Protein AF-A0A962IPC5-F1 (afdb_monomer)

Radius of gyration: 24.15 Å; Cα contacts (8 Å, |Δi|>4): 119; chains: 1; bounding box: 45×43×71 Å

pLDDT: mean 91.29, std 8.31, range [46.16, 98.38]

Solvent-accessible surface area (backbone atoms only — not comparable to full-atom values): 6605 Å² total; per-residue (Å²): 142,90,88,60,65,66,62,51,53,51,50,50,50,53,50,51,54,50,50,50,53,50,52,51,50,54,51,51,52,51,52,53,53,50,50,54,50,52,52,37,53,59,35,46,70,44,79,63,40,56,45,80,79,45,63,94,57,89,74,66,84,45,53,40,64,44,83,73,66,50,78,41,82,71,71,46,75,43,69,87,36,68,55,99,90,39,64,24,33,36,37,31,31,37,31,42,31,88,96,48,96,63,66,43,82,41,81,78,49,75,44,114

Structure (mmCIF, N/CA/C/O backbone):
data_AF-A0A962IPC5-F1
#
_entry.id   AF-A0A962IPC5-F1
#
loop_
_atom_site.group_PDB
_atom_site.id
_atom_site.type_symbol
_atom_site.label_atom_id
_atom_site.label_alt_id
_atom_site.label_comp_id
_atom_site.label_asym_id
_atom_site.label_entity_id
_atom_site.label_seq_id
_atom_site.pdbx_PDB_ins_code
_atom_site.Cartn_x
_atom_site.Cartn_y
_atom_site.Cartn_z
_atom_site.occupancy
_atom_site.B_iso_or_equiv
_atom_site.auth_seq_id
_atom_site.auth_comp_id
_atom_site.auth_asym_id
_atom_site.auth_atom_id
_atom_site.pdbx_PDB_model_num
ATOM 1 N N . MET A 1 1 ? 30.033 25.406 -47.276 1.00 46.16 1 MET A N 1
ATOM 2 C CA . MET A 1 1 ? 29.483 25.346 -45.901 1.00 46.16 1 MET A CA 1
ATOM 3 C C . MET A 1 1 ? 29.295 23.882 -45.485 1.00 46.16 1 MET A C 1
ATOM 5 O O . MET A 1 1 ? 28.222 23.329 -45.662 1.00 46.16 1 MET A O 1
ATOM 9 N N . LYS A 1 2 ? 30.353 23.215 -45.002 1.00 57.94 2 LYS A N 1
ATOM 10 C CA . LYS A 1 2 ? 30.316 21.839 -44.465 1.00 57.94 2 LYS A CA 1
ATOM 11 C C . LYS A 1 2 ? 30.899 21.896 -43.055 1.00 57.94 2 LYS A C 1
ATOM 13 O O . LYS A 1 2 ? 32.105 21.800 -42.890 1.00 57.94 2 LYS A O 1
ATOM 18 N N . GLY A 1 3 ? 30.072 22.184 -42.055 1.00 64.00 3 GLY A N 1
ATOM 19 C CA . GLY A 1 3 ? 30.584 22.463 -40.709 1.00 64.00 3 GLY A CA 1
ATOM 20 C C . GLY A 1 3 ? 29.517 22.479 -39.625 1.00 64.00 3 GLY A C 1
ATOM 21 O O . GLY A 1 3 ? 29.549 23.350 -38.767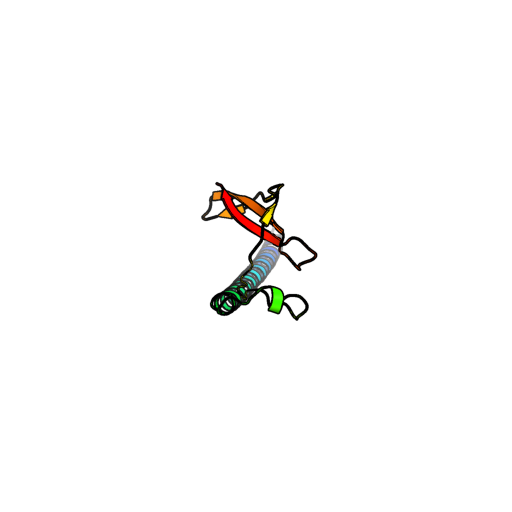 1.00 64.00 3 GLY A O 1
ATOM 22 N N . SER A 1 4 ? 28.541 21.566 -39.681 1.00 69.62 4 SER A N 1
ATOM 23 C CA . SER A 1 4 ? 27.531 21.460 -38.612 1.00 69.62 4 SER A CA 1
ATOM 24 C C . SER A 1 4 ? 26.896 20.069 -38.455 1.00 69.62 4 SER A C 1
ATOM 26 O O . SER A 1 4 ? 26.377 19.767 -37.391 1.00 69.62 4 SER A O 1
ATOM 28 N N . SER A 1 5 ? 26.984 19.161 -39.438 1.00 81.31 5 SER A N 1
ATOM 29 C CA . SER A 1 5 ? 26.334 17.835 -39.352 1.00 81.31 5 SER A CA 1
ATOM 30 C C . SER A 1 5 ? 26.908 16.924 -38.261 1.00 81.31 5 SER A C 1
ATOM 32 O O . SER A 1 5 ? 26.158 16.214 -37.602 1.00 81.31 5 SER A O 1
ATOM 34 N N . TRP A 1 6 ? 28.221 16.964 -38.022 1.00 91.12 6 TRP A N 1
ATOM 35 C CA . TRP A 1 6 ? 28.866 16.078 -37.046 1.00 91.12 6 TRP A CA 1
ATOM 36 C C . TRP A 1 6 ? 28.436 16.369 -35.597 1.00 91.12 6 TRP A C 1
ATOM 38 O O . TRP A 1 6 ? 28.301 15.447 -34.799 1.00 91.12 6 TRP A O 1
ATOM 48 N N . ARG A 1 7 ? 28.164 17.644 -35.272 1.00 93.00 7 ARG A N 1
ATOM 49 C CA . ARG A 1 7 ? 27.679 18.056 -33.945 1.00 93.00 7 ARG A CA 1
ATOM 50 C C . ARG A 1 7 ? 26.283 17.500 -33.681 1.00 93.00 7 ARG A C 1
ATOM 52 O O . ARG A 1 7 ? 26.025 17.009 -32.589 1.00 93.00 7 ARG A O 1
ATOM 59 N N . TRP A 1 8 ? 25.417 17.531 -34.694 1.00 94.44 8 TRP A N 1
ATOM 60 C CA . TRP A 1 8 ? 24.089 16.925 -34.618 1.00 94.44 8 TRP A CA 1
ATOM 61 C C . TRP A 1 8 ? 24.164 15.405 -34.494 1.00 94.44 8 TRP A C 1
ATOM 63 O O . TRP A 1 8 ? 23.474 14.850 -33.651 1.00 94.44 8 TRP A O 1
ATOM 73 N N . LEU A 1 9 ? 25.051 14.741 -35.244 1.00 95.12 9 LEU A N 1
ATOM 74 C CA . LEU A 1 9 ? 25.275 13.296 -35.106 1.00 95.12 9 LEU A CA 1
ATOM 75 C C . LEU A 1 9 ? 25.736 12.917 -33.694 1.00 95.12 9 LEU A C 1
ATOM 77 O O . LEU A 1 9 ? 25.182 11.993 -33.102 1.00 95.12 9 LEU A O 1
ATOM 81 N N . LEU A 1 10 ? 26.705 13.646 -33.132 1.00 96.06 10 LEU A N 1
ATOM 82 C CA . LEU A 1 10 ? 27.130 13.431 -31.749 1.00 96.06 10 LEU A CA 1
ATOM 83 C C . LEU A 1 10 ? 25.988 13.639 -30.758 1.00 96.06 10 LEU A C 1
ATOM 85 O O . LEU A 1 10 ? 25.797 12.812 -29.870 1.00 96.06 10 LEU A O 1
ATOM 89 N N . LEU A 1 11 ? 25.228 14.726 -30.903 1.00 96.69 11 LEU A N 1
ATOM 90 C CA . LEU A 1 11 ? 24.099 15.009 -30.024 1.00 96.69 11 LEU A CA 1
ATOM 91 C C . LEU A 1 11 ? 23.052 13.890 -30.095 1.00 96.69 11 LEU A C 1
ATOM 93 O O . LEU A 1 11 ? 22.590 13.422 -29.058 1.00 96.69 11 LEU A O 1
ATOM 97 N N . SER A 1 12 ? 22.720 13.417 -31.298 1.00 96.75 12 SER A N 1
ATOM 98 C CA . SER A 1 12 ? 21.800 12.296 -31.497 1.00 96.75 12 SER A CA 1
ATOM 99 C C . SER A 1 12 ? 22.306 11.010 -30.845 1.00 96.75 12 SER A C 1
ATOM 101 O O . SER A 1 12 ? 21.522 10.322 -30.198 1.00 96.75 12 SER A O 1
ATOM 103 N N . LEU A 1 13 ? 23.601 10.699 -30.953 1.00 97.69 13 LEU A N 1
ATOM 104 C CA . LEU A 1 13 ? 24.195 9.530 -30.295 1.00 97.69 13 LEU A CA 1
ATOM 105 C C . LEU A 1 13 ? 24.154 9.646 -28.768 1.00 97.69 13 LEU A C 1
ATOM 107 O O . LEU A 1 13 ? 23.816 8.676 -28.092 1.00 97.69 13 LEU A O 1
ATOM 111 N N . LEU A 1 14 ? 24.443 10.829 -28.221 1.00 98.12 14 LEU A N 1
ATOM 112 C CA . LEU A 1 14 ? 24.359 11.083 -26.781 1.00 98.12 14 LEU A CA 1
ATOM 113 C C . LEU A 1 14 ? 22.925 10.936 -26.264 1.00 98.12 14 LEU A C 1
ATOM 115 O O . LEU A 1 14 ? 22.706 10.288 -25.241 1.00 98.12 14 LEU A O 1
ATOM 119 N N . LEU A 1 15 ? 21.943 11.484 -26.985 1.00 98.38 15 LEU A N 1
ATOM 120 C CA . LEU A 1 15 ? 20.528 11.333 -26.643 1.00 98.38 15 LEU A CA 1
ATOM 121 C C . LEU A 1 15 ? 20.080 9.873 -26.734 1.00 98.38 15 LEU A C 1
ATOM 123 O O . LEU A 1 15 ? 19.432 9.382 -25.814 1.00 98.38 15 LEU A O 1
ATOM 127 N N . ALA A 1 16 ? 20.465 9.158 -27.794 1.00 98.12 16 ALA A N 1
ATOM 128 C CA . ALA A 1 16 ? 20.146 7.743 -27.958 1.00 98.12 16 ALA A CA 1
ATOM 129 C C . ALA A 1 16 ? 20.727 6.894 -26.816 1.00 98.12 16 ALA A C 1
ATOM 131 O O . ALA A 1 16 ? 20.011 6.083 -26.230 1.00 98.12 16 ALA A O 1
ATOM 132 N N . ALA A 1 17 ? 21.989 7.124 -26.439 1.00 98.00 17 ALA A N 1
ATOM 133 C CA . ALA A 1 17 ? 22.612 6.460 -25.295 1.00 98.00 17 ALA A CA 1
ATOM 134 C C . ALA A 1 17 ? 21.902 6.808 -23.973 1.00 98.00 17 ALA A C 1
ATOM 136 O O . ALA A 1 17 ? 21.669 5.929 -23.140 1.00 98.00 17 ALA A O 1
ATOM 137 N N . GLY A 1 18 ? 21.502 8.072 -23.800 1.00 98.25 18 GLY A N 1
ATOM 138 C CA . GLY A 1 18 ? 20.716 8.530 -22.655 1.00 98.25 18 GLY A CA 1
ATOM 139 C C . GLY A 1 18 ? 19.366 7.818 -22.547 1.00 98.25 18 GLY A C 1
ATOM 140 O O . GLY A 1 18 ? 19.041 7.272 -21.492 1.00 98.25 18 GLY A O 1
ATOM 141 N N . PHE A 1 19 ? 18.603 7.753 -23.639 1.00 98.19 19 PHE A N 1
ATOM 142 C CA . PHE A 1 19 ? 17.317 7.057 -23.673 1.00 98.19 19 PHE A CA 1
ATOM 143 C C . PHE A 1 19 ? 17.458 5.548 -23.490 1.00 98.19 19 PHE A C 1
ATOM 145 O O . PHE A 1 19 ? 16.664 4.964 -22.757 1.00 98.19 19 PHE A O 1
ATOM 152 N N . ALA A 1 20 ? 18.484 4.916 -24.066 1.00 97.62 20 ALA A N 1
ATOM 153 C CA . ALA A 1 20 ? 18.758 3.497 -23.847 1.00 97.62 20 ALA A CA 1
ATOM 154 C C . ALA A 1 20 ? 19.051 3.202 -22.367 1.00 97.62 20 ALA A C 1
ATOM 156 O O . ALA A 1 20 ? 18.493 2.265 -21.795 1.00 97.62 20 ALA A O 1
ATOM 157 N N . ARG A 1 21 ? 19.858 4.047 -21.710 1.00 97.62 21 ARG A N 1
ATOM 158 C CA . ARG A 1 21 ? 20.139 3.934 -20.272 1.00 97.62 21 ARG A CA 1
ATOM 159 C C . ARG A 1 21 ? 18.881 4.136 -19.421 1.00 97.62 21 ARG A C 1
ATOM 161 O O . ARG A 1 21 ? 18.691 3.413 -18.446 1.00 97.62 21 ARG A O 1
ATOM 168 N N . LEU A 1 22 ? 18.026 5.096 -19.774 1.00 97.50 22 LEU A N 1
ATOM 169 C CA . LEU A 1 22 ? 16.753 5.315 -19.080 1.00 97.50 22 LEU A CA 1
ATOM 170 C C . LEU A 1 22 ? 15.781 4.149 -19.287 1.00 97.50 22 LEU A C 1
ATOM 172 O O . LEU A 1 22 ? 15.156 3.717 -18.326 1.00 97.50 22 LEU A O 1
ATOM 176 N N . GLY A 1 23 ? 15.689 3.602 -20.500 1.00 97.00 23 GLY A N 1
ATOM 177 C CA . GLY A 1 23 ? 14.887 2.413 -20.792 1.00 97.00 23 GLY A CA 1
ATOM 178 C C . GLY A 1 23 ? 15.361 1.194 -20.001 1.00 97.00 23 GLY A C 1
ATOM 179 O O . GLY A 1 23 ? 14.549 0.485 -19.410 1.00 97.00 23 GLY A O 1
ATOM 180 N N . TRP A 1 24 ? 16.677 1.003 -19.896 1.00 96.50 24 TRP A N 1
ATOM 181 C CA . TRP A 1 24 ? 17.261 -0.031 -19.045 1.00 96.50 24 TRP A CA 1
ATOM 182 C C . TRP A 1 24 ? 16.887 0.155 -17.570 1.00 96.50 24 TRP A C 1
ATOM 184 O O . TRP A 1 24 ? 16.462 -0.792 -16.910 1.00 96.50 24 TRP A O 1
ATOM 194 N N . TRP A 1 25 ? 16.977 1.385 -17.058 1.00 96.00 25 TRP A N 1
ATOM 195 C CA . T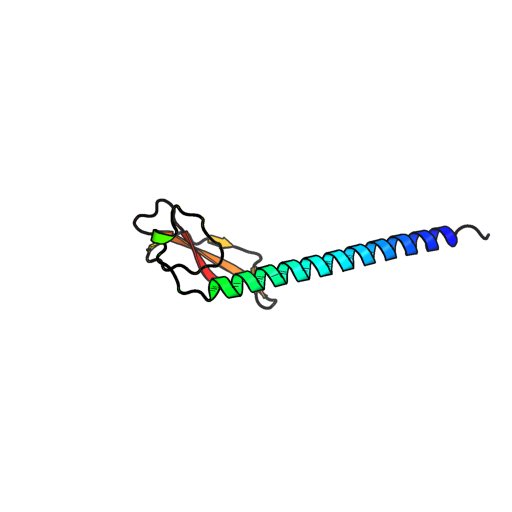RP A 1 25 ? 16.567 1.700 -15.689 1.00 96.00 25 TRP A CA 1
ATOM 196 C C . TRP A 1 25 ? 15.070 1.446 -15.451 1.00 96.00 25 TRP A C 1
ATOM 198 O O . TRP A 1 25 ? 14.707 0.855 -14.435 1.00 96.00 25 TRP A O 1
ATOM 208 N N . GLN A 1 26 ? 14.205 1.825 -16.399 1.00 96.25 26 GLN A N 1
ATOM 209 C CA . GLN A 1 26 ? 12.766 1.540 -16.345 1.00 96.25 26 GLN A CA 1
ATOM 210 C C . GLN A 1 26 ? 12.500 0.030 -16.267 1.00 96.25 26 GLN A C 1
ATOM 212 O O . GLN A 1 26 ? 11.688 -0.413 -15.456 1.00 96.25 26 GLN A O 1
ATOM 217 N N . TRP A 1 27 ? 13.217 -0.772 -17.059 1.00 94.56 27 TRP A N 1
ATOM 218 C CA . TRP A 1 27 ? 13.076 -2.229 -17.044 1.00 94.56 27 TRP A CA 1
ATOM 219 C C . TRP A 1 27 ? 13.526 -2.848 -15.715 1.00 94.56 27 TRP A C 1
ATOM 221 O O . TRP A 1 27 ? 12.813 -3.672 -15.144 1.00 94.56 27 TRP A O 1
ATOM 231 N N . GLN A 1 28 ? 14.654 -2.392 -15.164 1.00 94.62 28 GLN A N 1
ATOM 232 C CA . GLN A 1 28 ? 15.117 -2.823 -13.841 1.00 94.62 28 GLN A CA 1
ATOM 233 C C . GLN A 1 28 ? 14.111 -2.475 -12.737 1.00 94.62 28 GLN A C 1
ATOM 235 O O . GLN A 1 28 ? 13.780 -3.326 -11.915 1.00 94.62 28 GLN A O 1
ATOM 240 N N . ARG A 1 29 ? 13.573 -1.249 -12.739 1.00 93.19 29 ARG A N 1
ATOM 241 C CA . ARG A 1 29 ? 12.539 -0.818 -11.783 1.00 93.19 29 ARG A CA 1
ATOM 242 C C . ARG A 1 29 ? 11.259 -1.643 -11.904 1.00 93.19 29 ARG A C 1
ATOM 244 O O . ARG A 1 29 ? 10.642 -1.955 -10.887 1.00 93.19 29 ARG A O 1
ATOM 251 N N . ALA A 1 30 ? 10.864 -2.016 -13.120 1.00 93.25 30 ALA A N 1
ATOM 252 C CA . ALA A 1 30 ? 9.724 -2.902 -13.338 1.00 93.25 30 ALA A CA 1
ATOM 253 C C . ALA A 1 30 ? 9.971 -4.303 -12.751 1.00 93.25 30 ALA A C 1
ATOM 255 O O . ALA A 1 30 ? 9.087 -4.851 -12.087 1.00 93.25 30 ALA A O 1
ATOM 256 N N . ALA A 1 31 ? 11.172 -4.859 -12.940 1.00 93.44 31 ALA A N 1
ATOM 257 C CA . ALA A 1 31 ? 11.555 -6.149 -12.368 1.00 93.44 31 ALA A CA 1
ATOM 258 C C . ALA A 1 31 ? 11.573 -6.114 -10.829 1.00 93.44 31 ALA A C 1
ATOM 260 O O . ALA A 1 31 ? 11.003 -6.994 -10.189 1.00 93.44 31 ALA A O 1
ATOM 261 N N . GLU A 1 32 ? 12.143 -5.066 -10.234 1.00 92.69 32 GLU A N 1
ATOM 262 C CA . GLU A 1 32 ? 12.168 -4.855 -8.780 1.00 92.69 32 GLU A CA 1
ATOM 263 C C . GLU A 1 32 ? 10.757 -4.753 -8.192 1.00 92.69 32 GLU A C 1
ATOM 265 O O . GLU A 1 32 ? 10.428 -5.445 -7.229 1.00 92.69 32 GLU A O 1
ATOM 270 N N . LYS A 1 33 ? 9.875 -3.973 -8.830 1.00 91.81 33 LYS A N 1
ATOM 271 C CA . LYS A 1 33 ? 8.468 -3.879 -8.423 1.00 91.81 33 LYS A CA 1
ATOM 272 C C . LYS A 1 33 ? 7.757 -5.231 -8.507 1.00 91.81 33 LYS A C 1
ATOM 274 O O . LYS A 1 33 ? 6.988 -5.565 -7.609 1.00 91.81 33 LYS A O 1
ATOM 279 N N . SER A 1 34 ? 8.021 -6.002 -9.561 1.00 93.12 34 SER A N 1
ATOM 280 C CA . SER A 1 34 ? 7.434 -7.335 -9.746 1.00 93.12 34 SER A CA 1
ATOM 281 C C . SER A 1 34 ? 7.903 -8.311 -8.662 1.00 93.12 34 SER A C 1
ATOM 283 O O . SER A 1 34 ? 7.095 -9.073 -8.137 1.00 93.12 34 SER A O 1
ATOM 285 N N . ALA A 1 35 ? 9.181 -8.249 -8.275 1.00 93.44 35 ALA A N 1
ATOM 286 C CA . ALA A 1 35 ? 9.730 -9.065 -7.194 1.00 93.44 35 ALA A CA 1
ATOM 287 C C . ALA A 1 35 ? 9.073 -8.739 -5.842 1.00 93.44 35 ALA A C 1
ATOM 289 O O . ALA A 1 35 ? 8.615 -9.651 -5.156 1.00 93.44 35 ALA A O 1
ATOM 290 N N . TRP A 1 36 ? 8.927 -7.453 -5.498 1.00 91.44 36 TRP A N 1
ATOM 291 C CA . TRP A 1 36 ? 8.218 -7.044 -4.277 1.00 91.44 36 TRP A CA 1
ATOM 292 C C . TRP A 1 36 ? 6.752 -7.478 -4.267 1.00 91.44 36 TRP A C 1
ATOM 294 O O . TRP A 1 36 ? 6.232 -7.894 -3.234 1.00 91.44 36 TRP A O 1
ATOM 304 N N . GLN A 1 37 ? 6.066 -7.396 -5.408 1.00 92.50 37 GLN A N 1
ATOM 305 C CA . GLN A 1 37 ? 4.682 -7.862 -5.523 1.00 92.50 37 GLN A CA 1
ATOM 306 C C . GLN A 1 37 ? 4.571 -9.376 -5.326 1.00 92.50 37 GLN A C 1
ATOM 308 O O . GLN A 1 37 ? 3.648 -9.827 -4.652 1.00 92.50 37 GLN A O 1
ATOM 313 N N . ALA A 1 38 ? 5.511 -10.152 -5.872 1.00 93.62 38 ALA A N 1
ATOM 314 C CA . ALA A 1 38 ? 5.556 -11.597 -5.678 1.00 93.62 38 ALA A CA 1
ATOM 315 C C . ALA A 1 38 ? 5.808 -11.966 -4.206 1.00 93.62 38 ALA A C 1
ATOM 317 O O . ALA A 1 38 ? 5.118 -12.827 -3.666 1.00 93.62 38 ALA A O 1
ATOM 318 N N . GLU A 1 39 ? 6.733 -11.277 -3.535 1.00 93.56 39 GLU A N 1
ATOM 319 C CA . GLU A 1 39 ? 6.993 -11.465 -2.103 1.00 93.56 39 GLU A CA 1
ATOM 320 C C . GLU A 1 39 ? 5.749 -11.155 -1.257 1.00 93.56 39 GLU A C 1
ATOM 322 O O . GLU A 1 39 ? 5.314 -11.983 -0.456 1.00 93.56 39 GLU A O 1
ATOM 327 N N . LEU A 1 40 ? 5.108 -10.006 -1.491 1.00 93.25 40 LEU A N 1
ATOM 328 C CA . LEU A 1 40 ? 3.866 -9.637 -0.808 1.00 93.25 40 LEU A CA 1
ATOM 329 C C . LEU A 1 40 ? 2.729 -10.631 -1.080 1.00 93.25 40 LEU A C 1
ATOM 331 O O . LEU A 1 40 ? 1.933 -10.897 -0.182 1.00 93.25 40 LEU A O 1
ATOM 335 N N . ALA A 1 41 ? 2.643 -11.206 -2.281 1.00 93.56 41 ALA A N 1
ATOM 336 C CA . ALA A 1 41 ? 1.639 -12.219 -2.600 1.00 93.56 41 ALA A CA 1
ATOM 337 C C . ALA A 1 41 ? 1.854 -13.508 -1.788 1.00 93.56 41 ALA A C 1
ATOM 339 O O . ALA A 1 41 ? 0.892 -14.084 -1.285 1.00 93.56 41 ALA A O 1
ATOM 340 N N . VAL A 1 42 ? 3.108 -13.926 -1.593 1.00 93.94 42 VAL A N 1
ATOM 341 C CA . VAL A 1 42 ? 3.447 -15.089 -0.756 1.00 93.94 42 VAL A CA 1
ATOM 342 C C . VAL A 1 42 ? 3.142 -14.813 0.717 1.00 93.94 42 VAL A C 1
ATOM 344 O O . VAL A 1 42 ? 2.536 -15.646 1.388 1.00 93.94 42 VAL A O 1
ATOM 347 N N . LEU A 1 43 ? 3.530 -13.642 1.228 1.00 92.69 43 LEU A N 1
ATOM 348 C CA . LEU A 1 43 ? 3.291 -13.276 2.626 1.00 92.69 43 LEU A CA 1
ATOM 349 C C . LEU A 1 43 ? 1.797 -13.103 2.931 1.00 92.69 43 LEU A C 1
ATOM 351 O O . LEU A 1 43 ? 1.330 -13.583 3.963 1.00 92.69 43 LEU A O 1
ATOM 355 N N . SER A 1 44 ? 1.040 -12.488 2.021 1.00 92.94 44 SER A N 1
ATOM 356 C CA . SER A 1 44 ? -0.395 -12.232 2.214 1.00 92.94 44 SER A CA 1
ATOM 357 C C . SER A 1 44 ? -1.261 -13.491 2.138 1.00 92.94 44 SER A C 1
ATOM 359 O O . SER A 1 44 ? -2.374 -13.487 2.656 1.00 92.94 44 SER A O 1
ATOM 361 N N . ALA A 1 45 ? -0.744 -14.578 1.555 1.00 93.75 45 ALA A N 1
ATOM 362 C CA . ALA A 1 45 ? -1.397 -15.886 1.530 1.00 93.75 45 ALA A CA 1
ATOM 363 C C . ALA A 1 45 ? -1.240 -16.691 2.837 1.00 93.75 45 ALA A C 1
ATOM 365 O O . ALA A 1 45 ? -1.850 -17.752 2.979 1.00 93.75 45 ALA A O 1
ATOM 366 N N . GLN A 1 46 ? -0.420 -16.232 3.790 1.00 92.44 46 GLN A N 1
ATOM 367 C CA . GLN A 1 46 ? -0.283 -16.890 5.093 1.00 92.44 46 GLN A CA 1
ATOM 368 C C . GLN A 1 46 ? -1.570 -16.763 5.929 1.00 92.44 46 GLN A C 1
ATOM 370 O O . GLN A 1 46 ? -2.343 -15.827 5.732 1.00 92.44 46 GLN A O 1
ATOM 375 N N . PRO A 1 47 ? -1.819 -17.669 6.893 1.00 91.94 47 PRO A N 1
ATOM 376 C CA . PRO A 1 47 ? -2.947 -17.515 7.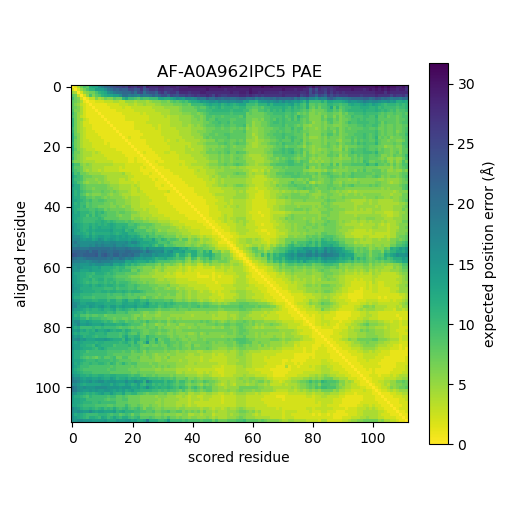803 1.00 91.94 47 PRO A CA 1
ATOM 377 C C . PRO A 1 47 ? -2.795 -16.242 8.655 1.00 91.94 47 PRO A C 1
ATOM 379 O O . PRO A 1 47 ? -1.683 -15.948 9.114 1.00 91.94 47 PRO A O 1
ATOM 382 N N . PRO A 1 48 ? -3.891 -15.498 8.895 1.00 92.31 48 PRO A N 1
ATOM 383 C CA . PRO A 1 48 ? -3.845 -14.297 9.711 1.00 92.31 48 PRO A CA 1
ATOM 384 C C . PRO A 1 48 ? -3.447 -14.629 11.146 1.00 92.31 48 PRO A C 1
ATOM 386 O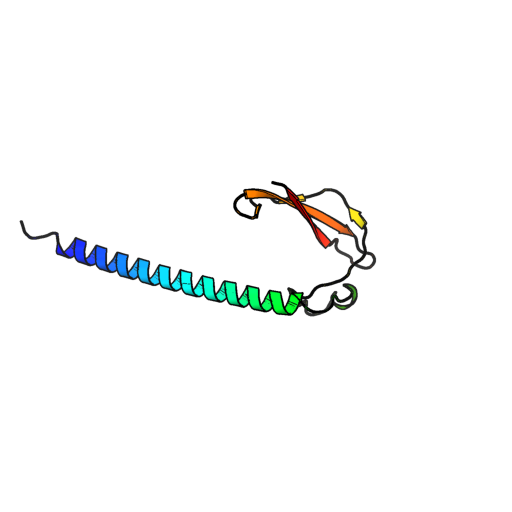 O . PRO A 1 48 ? -3.909 -15.614 11.725 1.00 92.31 48 PRO A O 1
ATOM 389 N N . ARG A 1 49 ? -2.591 -13.788 11.729 1.00 90.88 49 ARG A N 1
ATOM 390 C CA . ARG A 1 49 ? -2.155 -13.916 13.127 1.00 90.88 49 ARG A CA 1
ATOM 391 C C . ARG A 1 49 ? -2.821 -12.851 14.000 1.00 90.88 49 ARG A C 1
ATOM 393 O O . ARG A 1 49 ? -3.035 -11.741 13.514 1.00 90.88 49 ARG A O 1
ATOM 400 N N . PRO A 1 50 ? -3.131 -13.128 15.276 1.00 89.69 50 PRO A N 1
ATOM 401 C CA . PRO A 1 50 ? -3.620 -12.100 16.188 1.00 89.69 50 PRO A CA 1
ATOM 402 C C . PRO A 1 50 ? -2.629 -10.938 16.274 1.00 89.69 50 PRO A C 1
ATOM 404 O O . PRO A 1 50 ? -1.432 -11.164 16.461 1.00 89.69 50 PRO A O 1
ATOM 407 N N . LEU A 1 51 ? -3.115 -9.700 16.173 1.00 86.75 51 LEU A N 1
ATOM 408 C CA . LEU A 1 51 ? -2.261 -8.510 16.211 1.00 86.75 51 LEU A CA 1
ATOM 409 C C . LEU A 1 51 ? -1.363 -8.467 17.460 1.00 86.75 51 LEU A C 1
ATOM 411 O O . LEU A 1 51 ? -0.194 -8.101 17.369 1.00 86.75 51 LEU A O 1
ATOM 415 N N . THR A 1 52 ? -1.873 -8.912 18.608 1.00 82.19 52 THR A N 1
ATOM 416 C CA . THR A 1 52 ? -1.133 -8.98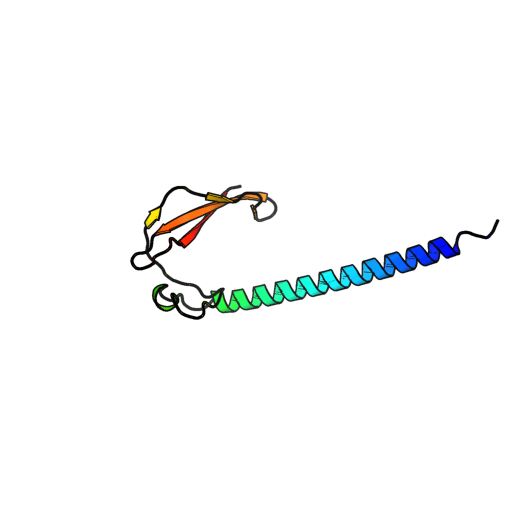4 19.879 1.00 82.19 52 THR A CA 1
ATOM 417 C C . THR A 1 52 ? 0.130 -9.844 19.818 1.00 82.19 52 THR A C 1
ATOM 419 O O . THR A 1 52 ? 1.047 -9.610 20.594 1.00 82.19 52 THR A O 1
ATOM 422 N N . GLN A 1 53 ? 0.216 -10.806 18.892 1.00 82.06 53 GLN A N 1
ATOM 423 C CA . GLN A 1 53 ? 1.415 -11.631 18.686 1.00 82.06 53 GLN A CA 1
ATOM 424 C C . GLN A 1 53 ? 2.479 -10.945 17.820 1.00 82.06 53 GLN A C 1
ATOM 426 O O . GLN A 1 53 ? 3.614 -11.411 17.761 1.00 82.06 53 GLN A O 1
ATOM 431 N N . VAL A 1 54 ? 2.109 -9.876 17.113 1.00 81.31 54 VAL A N 1
ATOM 432 C CA . VAL A 1 54 ? 2.985 -9.137 16.193 1.00 81.31 54 VAL A CA 1
ATOM 433 C C . VAL A 1 54 ? 3.460 -7.824 16.824 1.00 81.31 54 VAL A C 1
ATOM 435 O O . VAL A 1 54 ? 4.553 -7.346 16.522 1.00 81.31 54 VAL A O 1
ATOM 438 N N . LEU A 1 55 ? 2.667 -7.250 17.732 1.00 77.44 55 LEU A N 1
ATOM 439 C CA . LEU A 1 55 ? 3.015 -6.031 18.459 1.00 77.44 55 LEU A CA 1
ATOM 440 C C . LEU A 1 55 ? 4.246 -6.252 19.355 1.00 77.44 55 LEU A C 1
ATOM 442 O O . LEU A 1 55 ? 4.241 -7.103 20.239 1.00 77.44 55 LEU A O 1
ATOM 446 N N . GLY A 1 56 ? 5.300 -5.460 19.12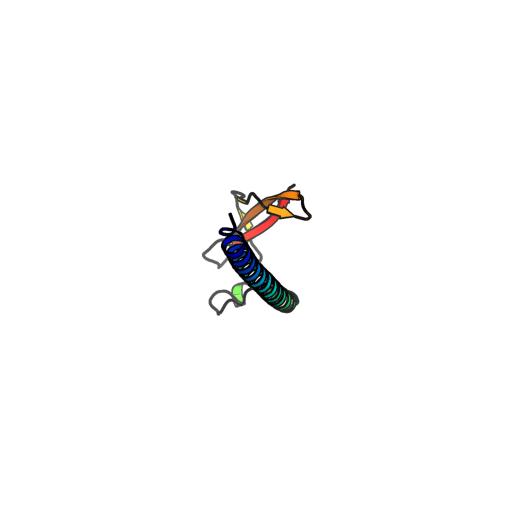9 1.00 70.56 56 GLY A N 1
ATOM 447 C CA . GLY A 1 56 ? 6.543 -5.487 19.913 1.00 70.56 56 GLY A CA 1
ATOM 448 C C . GLY A 1 56 ? 7.652 -6.400 19.371 1.00 70.56 56 GLY A C 1
ATOM 449 O O . GLY A 1 56 ? 8.736 -6.426 19.950 1.00 70.56 56 GLY A O 1
ATOM 450 N N . GLY A 1 57 ? 7.406 -7.122 18.271 1.00 73.00 57 GLY A N 1
ATOM 451 C CA . GLY A 1 57 ? 8.408 -7.918 17.554 1.00 73.00 57 GLY A CA 1
ATOM 452 C C . GLY A 1 57 ? 8.877 -7.270 16.247 1.00 73.00 57 GLY A C 1
ATOM 453 O O . GLY A 1 57 ? 8.486 -6.152 15.913 1.00 73.00 57 GLY A O 1
ATOM 454 N N . ASP A 1 58 ? 9.703 -7.991 15.482 1.00 74.44 58 ASP A N 1
ATOM 455 C CA . ASP A 1 58 ? 10.051 -7.595 14.113 1.00 74.44 58 ASP A CA 1
ATOM 456 C C . ASP A 1 58 ? 8.827 -7.779 13.200 1.00 74.44 58 ASP A C 1
ATOM 458 O O . ASP A 1 58 ? 8.372 -8.899 12.942 1.00 74.44 58 ASP A O 1
ATOM 462 N N . VAL A 1 59 ? 8.231 -6.664 12.775 1.00 77.50 59 VAL A N 1
ATOM 463 C CA . VAL A 1 59 ? 6.985 -6.662 12.0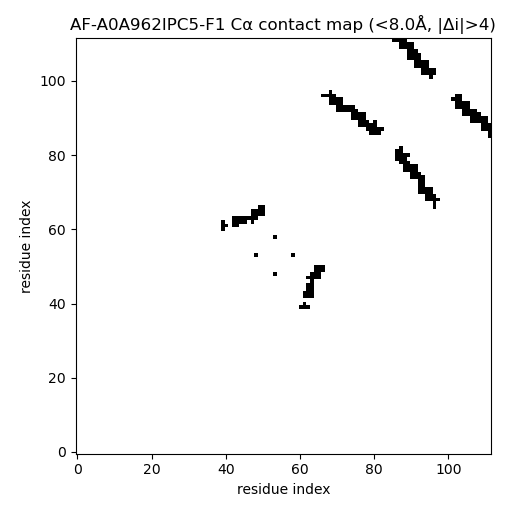04 1.00 77.50 59 VAL A CA 1
ATOM 464 C C . VAL A 1 59 ? 7.297 -6.911 10.534 1.00 77.50 59 VAL A C 1
ATOM 466 O O . VAL A 1 59 ? 7.670 -6.002 9.787 1.00 77.50 59 VAL A O 1
ATOM 469 N N . GLN A 1 60 ? 7.067 -8.143 10.084 1.00 82.44 60 GLN A N 1
ATOM 470 C CA . GLN A 1 60 ? 7.177 -8.475 8.670 1.00 82.44 60 GLN A CA 1
ATOM 471 C C . GLN A 1 60 ? 5.975 -7.925 7.887 1.00 82.44 60 GLN A C 1
ATOM 473 O O . GLN A 1 60 ? 4.840 -8.392 8.014 1.00 82.44 60 GLN A O 1
ATOM 478 N N . ARG A 1 61 ? 6.226 -6.916 7.046 1.00 86.44 61 ARG A N 1
ATOM 479 C CA . ARG A 1 61 ? 5.206 -6.309 6.180 1.00 86.44 61 ARG A CA 1
ATOM 480 C C . ARG A 1 61 ? 4.656 -7.338 5.189 1.00 86.44 61 ARG A C 1
ATOM 482 O O . ARG A 1 61 ? 5.421 -7.997 4.502 1.00 86.44 61 ARG A O 1
ATOM 489 N N . GLY A 1 62 ? 3.332 -7.397 5.055 1.00 88.94 62 GLY A N 1
ATOM 490 C CA . GLY A 1 62 ? 2.646 -8.249 4.077 1.00 88.94 62 GLY A CA 1
ATOM 491 C C . GLY A 1 62 ? 2.008 -9.501 4.671 1.00 88.94 62 GLY A C 1
ATOM 492 O O . GLY A 1 62 ? 1.170 -10.101 4.009 1.00 88.94 62 GLY A O 1
ATOM 493 N N . VAL A 1 63 ? 2.341 -9.865 5.913 1.00 91.06 63 VAL A N 1
ATOM 494 C CA . VAL A 1 63 ? 1.660 -10.948 6.6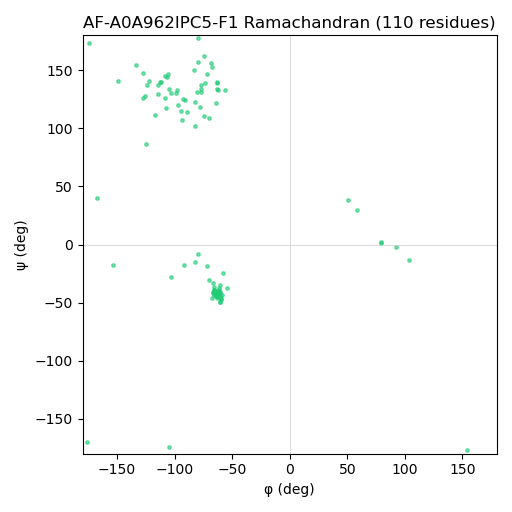36 1.00 91.06 63 VAL A CA 1
ATOM 495 C C . VAL A 1 63 ? 0.304 -10.441 7.144 1.00 91.06 63 VAL A C 1
ATOM 497 O O . VAL A 1 63 ? 0.250 -9.361 7.741 1.00 91.06 63 VAL A O 1
ATOM 500 N N . PRO A 1 64 ? -0.797 -11.177 6.924 1.00 92.62 64 PRO A N 1
ATOM 501 C CA . PRO A 1 64 ? -2.104 -10.747 7.383 1.00 92.62 64 PRO A CA 1
ATOM 502 C C . PRO A 1 64 ? -2.218 -10.869 8.904 1.00 92.62 64 PRO A C 1
ATOM 504 O O . PRO A 1 64 ? -1.670 -11.780 9.533 1.00 92.62 64 PRO A O 1
ATOM 507 N N . VAL A 1 65 ? -2.977 -9.951 9.496 1.00 91.81 65 VAL A N 1
ATOM 508 C CA . VAL A 1 65 ? -3.273 -9.938 10.929 1.00 91.81 65 VAL A CA 1
ATOM 509 C C . VAL A 1 65 ? -4.772 -9.855 11.166 1.00 91.81 65 VAL A C 1
ATOM 511 O O . VAL A 1 65 ? -5.498 -9.243 10.383 1.00 91.81 65 VAL A O 1
ATOM 514 N N . GLN A 1 66 ? -5.225 -10.472 12.252 1.00 92.44 66 GLN A N 1
ATOM 515 C CA . GLN A 1 66 ? -6.590 -10.361 12.744 1.00 92.44 66 GLN A CA 1
ATOM 516 C C . GLN A 1 66 ? -6.618 -9.447 13.966 1.00 92.44 66 GLN A C 1
ATOM 518 O O . GLN A 1 66 ? -5.786 -9.565 14.871 1.00 92.44 66 GLN A O 1
ATOM 523 N N . VAL A 1 67 ? -7.578 -8.529 13.970 1.00 92.94 67 VAL A N 1
ATOM 524 C CA . VAL A 1 67 ? -7.769 -7.546 15.027 1.00 92.94 67 VAL A CA 1
ATOM 525 C C . VAL A 1 67 ? -9.246 -7.200 15.147 1.00 92.94 67 VAL A C 1
ATOM 527 O O . VAL A 1 67 ? -9.927 -7.049 14.133 1.00 92.94 67 VAL A O 1
ATOM 530 N N . ASP A 1 68 ? -9.704 -7.047 16.383 1.00 93.50 68 ASP A N 1
ATOM 531 C CA . ASP A 1 68 ? -11.030 -6.545 16.721 1.00 93.50 68 ASP A CA 1
ATOM 532 C C . ASP A 1 68 ? -10.881 -5.179 17.391 1.00 93.50 68 ASP A C 1
ATOM 534 O O . ASP A 1 68 ? -9.954 -4.954 18.170 1.00 93.50 68 ASP A O 1
ATOM 538 N N . GLY A 1 69 ? -11.766 -4.244 17.061 1.00 93.81 69 GLY A N 1
ATOM 539 C CA . GLY A 1 69 ? -11.663 -2.880 17.557 1.00 93.81 69 GLY A CA 1
ATOM 540 C C . GLY A 1 69 ? -12.840 -2.000 17.165 1.00 93.81 69 GLY A C 1
ATOM 541 O O . GLY A 1 69 ? -13.704 -2.388 16.376 1.00 93.81 69 GLY A O 1
ATOM 542 N N . GLU A 1 70 ? -12.852 -0.789 17.708 1.00 96.25 70 GLU A N 1
ATOM 543 C CA . GLU A 1 70 ? -13.870 0.221 17.442 1.00 96.25 70 GLU A CA 1
ATOM 544 C C . GLU A 1 70 ? -13.374 1.218 16.392 1.00 96.25 70 GLU A C 1
ATOM 546 O O . GLU A 1 70 ? -12.274 1.766 16.484 1.00 96.25 70 GLU A O 1
ATOM 551 N N . VAL A 1 71 ? -14.194 1.473 15.373 1.00 95.88 71 VAL A N 1
ATOM 552 C CA . VAL A 1 71 ? -13.875 2.464 14.343 1.00 95.88 71 VAL A CA 1
ATOM 553 C C . VAL A 1 71 ? -14.239 3.851 14.849 1.00 95.88 71 VAL A C 1
ATOM 555 O O . VAL A 1 71 ? -15.397 4.115 15.163 1.00 95.88 71 VAL A O 1
ATOM 558 N N . LEU A 1 72 ? -13.259 4.748 14.868 1.00 96.06 72 LEU A N 1
ATOM 559 C CA . LEU A 1 72 ? -13.407 6.095 15.398 1.00 96.06 72 LEU A CA 1
ATOM 560 C C . LEU A 1 72 ? -13.408 7.158 14.289 1.00 96.06 72 LEU A C 1
ATOM 562 O O . LEU A 1 72 ? -12.664 7.039 13.308 1.00 96.06 72 LEU A O 1
ATOM 566 N N . PRO A 1 73 ? -14.191 8.238 14.455 1.00 93.88 73 PRO A N 1
ATOM 567 C CA . PRO A 1 73 ? -14.048 9.444 13.650 1.00 93.88 73 PRO A CA 1
ATOM 568 C C . PRO A 1 73 ? -12.795 10.256 14.062 1.00 93.88 73 PRO A C 1
ATOM 570 O O . PRO A 1 73 ? -12.288 10.099 15.175 1.00 93.88 73 PRO A O 1
ATOM 573 N N . PRO A 1 74 ? -12.307 11.177 13.210 1.00 92.06 74 PRO A N 1
ATOM 574 C CA . PRO A 1 74 ? -12.793 11.463 11.864 1.00 92.06 74 PRO A CA 1
ATOM 575 C C . PRO A 1 74 ? -12.291 10.446 10.832 1.00 92.06 74 PRO A C 1
ATOM 577 O O . PRO A 1 74 ? -11.252 9.808 10.994 1.00 92.06 74 PRO A O 1
ATOM 580 N N . THR A 1 75 ? -13.028 10.340 9.731 1.00 93.94 75 THR A N 1
ATOM 581 C CA . THR A 1 75 ? -12.570 9.654 8.522 1.00 93.94 75 THR A CA 1
ATOM 582 C C . THR A 1 75 ? -11.583 10.546 7.773 1.00 93.94 75 THR A C 1
ATOM 584 O O . THR A 1 75 ? -11.842 11.731 7.567 1.00 93.94 75 THR A O 1
ATOM 587 N N . LEU A 1 76 ? -10.462 9.971 7.352 1.00 95.75 76 LEU A N 1
ATOM 588 C CA . LEU A 1 76 ? -9.462 10.617 6.512 1.00 95.75 76 LEU A CA 1
ATOM 589 C C . LEU A 1 76 ? -9.696 10.205 5.059 1.00 95.75 76 LEU A C 1
ATOM 591 O O . LEU A 1 76 ? -9.888 9.027 4.761 1.00 95.75 76 LEU A O 1
ATOM 595 N N . LEU A 1 77 ? -9.679 11.177 4.154 1.00 96.38 77 LEU A N 1
ATOM 596 C CA . LEU A 1 77 ? -9.780 10.935 2.721 1.00 96.38 77 LEU A CA 1
ATOM 597 C C . LEU A 1 77 ? -8.413 11.187 2.102 1.00 96.38 77 LEU A C 1
ATOM 599 O O . LEU A 1 77 ? -7.900 12.301 2.179 1.00 96.38 77 LEU A O 1
ATOM 603 N N . LEU A 1 78 ? -7.828 10.145 1.518 1.00 96.00 78 LEU A N 1
ATOM 604 C CA . LEU A 1 78 ? -6.604 10.266 0.738 1.00 96.00 78 LEU A CA 1
ATOM 605 C C . LEU A 1 78 ? -6.986 10.434 -0.731 1.00 96.00 78 LEU A C 1
ATOM 607 O O . LEU A 1 78 ? -7.591 9.538 -1.324 1.00 96.00 78 LEU A O 1
ATOM 611 N N . ASP A 1 79 ? -6.673 11.597 -1.286 1.00 94.81 79 ASP A N 1
ATOM 612 C CA . ASP A 1 79 ? -6.943 11.951 -2.672 1.00 94.81 79 ASP A CA 1
ATOM 613 C C . ASP A 1 79 ? -5.914 11.351 -3.642 1.00 94.81 79 ASP A C 1
ATOM 615 O O . ASP A 1 79 ? -4.988 10.641 -3.254 1.00 94.81 79 ASP A O 1
ATOM 619 N N . ASN A 1 80 ? -6.116 11.599 -4.940 1.00 91.50 80 ASN A N 1
ATOM 620 C CA . ASN A 1 80 ? -5.226 11.152 -6.016 1.00 91.50 80 ASN A CA 1
ATOM 621 C C . ASN A 1 80 ? -5.034 9.621 -6.087 1.00 91.50 80 ASN A C 1
ATOM 623 O O . ASN A 1 80 ? -4.005 9.107 -6.533 1.00 91.50 80 ASN A O 1
ATOM 627 N N . GLN A 1 81 ? -6.055 8.869 -5.675 1.00 94.75 81 GLN A N 1
ATOM 628 C CA . GLN A 1 81 ? -6.028 7.415 -5.686 1.00 94.75 81 GLN A CA 1
ATOM 629 C C . GLN A 1 81 ? -6.647 6.906 -6.981 1.00 94.75 81 GLN A C 1
ATOM 631 O O . GLN A 1 81 ? -7.862 6.951 -7.165 1.00 94.75 81 GLN A O 1
ATOM 636 N N . THR A 1 82 ? -5.807 6.397 -7.883 1.00 93.06 82 THR A N 1
ATOM 637 C CA . THR A 1 82 ? -6.271 5.820 -9.149 1.00 93.06 82 THR A CA 1
ATOM 638 C C . THR A 1 82 ? -6.529 4.324 -8.999 1.00 93.06 82 THR A C 1
ATOM 640 O O . THR A 1 82 ? -5.623 3.574 -8.633 1.00 93.06 82 THR A O 1
ATOM 643 N N . ARG A 1 83 ? -7.743 3.876 -9.334 1.00 92.88 83 ARG A N 1
ATOM 644 C CA . ARG A 1 83 ? -8.115 2.457 -9.412 1.00 92.88 83 ARG A CA 1
ATOM 645 C C . ARG A 1 83 ? -8.751 2.170 -10.768 1.00 92.88 83 ARG A C 1
ATOM 647 O O . ARG A 1 83 ? -9.675 2.865 -11.176 1.00 92.88 83 ARG A O 1
ATOM 654 N N . ASP A 1 84 ? -8.218 1.179 -11.482 1.00 91.88 84 ASP A N 1
ATOM 655 C CA . ASP A 1 84 ? -8.695 0.769 -12.813 1.00 91.88 84 ASP A CA 1
ATOM 656 C C . ASP A 1 84 ? -8.835 1.948 -13.805 1.00 91.88 84 ASP A C 1
ATOM 658 O O . ASP A 1 84 ? -9.783 2.036 -14.582 1.00 91.88 84 ASP A O 1
ATOM 662 N N . GLY A 1 85 ? -7.890 2.897 -13.747 1.00 93.00 85 GLY A N 1
ATOM 663 C CA . GLY A 1 85 ? -7.856 4.087 -14.608 1.00 93.00 85 GLY A CA 1
ATOM 664 C C . GLY A 1 85 ? -8.800 5.225 -14.202 1.00 93.00 85 GLY A C 1
ATOM 665 O O . GLY A 1 85 ? -8.833 6.246 -14.884 1.00 93.00 85 GLY A O 1
ATOM 666 N N . ARG A 1 86 ? -9.548 5.088 -13.101 1.00 94.38 86 ARG A N 1
ATOM 667 C CA . ARG A 1 86 ? -10.411 6.144 -12.553 1.00 94.38 86 ARG A CA 1
ATOM 668 C C . ARG A 1 86 ? -9.747 6.792 -11.345 1.00 94.38 86 ARG A C 1
ATOM 670 O O . ARG A 1 86 ? -9.284 6.085 -10.451 1.00 94.38 86 ARG A O 1
ATOM 677 N N . ALA A 1 87 ? -9.695 8.122 -11.335 1.00 95.12 87 ALA A N 1
ATOM 678 C CA . ALA A 1 87 ? -9.326 8.880 -10.145 1.00 95.12 87 ALA A CA 1
ATOM 679 C C . ALA A 1 87 ? -10.415 8.723 -9.076 1.00 95.12 87 ALA A C 1
ATOM 681 O O . ALA A 1 87 ? -11.567 8.479 -9.415 1.00 95.12 87 ALA A O 1
ATOM 682 N N . GLY A 1 88 ? -10.038 8.838 -7.809 1.00 95.38 88 GLY A N 1
ATOM 683 C CA . GLY A 1 88 ? -10.946 8.706 -6.680 1.00 95.38 88 GLY A CA 1
ATOM 684 C C . GLY A 1 88 ? -10.231 8.974 -5.360 1.00 95.38 88 GLY A C 1
ATOM 685 O O . GLY A 1 88 ? -9.076 9.419 -5.338 1.00 95.38 88 GLY A O 1
ATOM 686 N N . VAL A 1 89 ? -10.914 8.677 -4.258 1.00 96.81 89 VAL A N 1
ATOM 687 C CA . VAL A 1 89 ? -10.401 8.855 -2.895 1.00 96.81 89 VAL A CA 1
ATOM 688 C C . VAL A 1 89 ? -10.404 7.537 -2.125 1.00 96.81 89 VAL A C 1
ATOM 690 O O . VAL A 1 89 ? -11.325 6.726 -2.234 1.00 96.81 89 VAL A O 1
ATOM 693 N N . LEU A 1 90 ? -9.366 7.308 -1.323 1.00 97.25 90 LEU A N 1
ATOM 694 C CA . LEU A 1 90 ? -9.305 6.184 -0.393 1.00 97.25 90 LEU A CA 1
ATOM 695 C C . LEU A 1 90 ? -9.836 6.630 0.968 1.00 97.25 90 LEU A C 1
ATOM 697 O O . LEU A 1 90 ? -9.355 7.603 1.549 1.00 97.25 90 LEU A O 1
ATOM 701 N N . VAL A 1 91 ? -10.832 5.905 1.469 1.00 97.25 91 VAL A N 1
ATOM 702 C CA . VAL A 1 91 ? -11.488 6.193 2.743 1.00 97.25 91 VAL A CA 1
ATOM 703 C C . VAL A 1 91 ? -10.734 5.468 3.847 1.00 97.25 91 VAL A C 1
ATOM 705 O O . VAL A 1 91 ? -10.716 4.236 3.890 1.00 97.25 91 VAL A O 1
ATOM 708 N N . LEU A 1 92 ? -10.110 6.228 4.738 1.00 97.25 92 LEU A N 1
ATOM 709 C CA . LEU A 1 92 ? -9.319 5.735 5.857 1.00 97.25 92 LEU A CA 1
ATOM 710 C C . LEU A 1 92 ? -10.021 6.087 7.169 1.00 97.25 92 LEU A C 1
ATOM 712 O O . LEU A 1 92 ? -10.562 7.179 7.325 1.00 97.25 92 LEU A O 1
ATOM 716 N N . ALA A 1 93 ? -10.013 5.174 8.130 1.00 96.88 93 ALA A N 1
ATOM 717 C CA . ALA A 1 93 ? -10.548 5.432 9.461 1.00 96.88 93 ALA A CA 1
ATOM 718 C C . ALA A 1 93 ? -9.576 4.945 10.529 1.00 96.88 93 ALA A C 1
ATOM 720 O O . ALA A 1 93 ? -8.785 4.030 10.290 1.00 96.88 93 ALA A O 1
ATOM 721 N N . ARG A 1 94 ? -9.652 5.559 11.708 1.00 96.88 94 ARG A N 1
ATOM 722 C CA . ARG A 1 94 ? -8.935 5.078 12.887 1.00 96.88 94 ARG A CA 1
ATOM 723 C C . ARG A 1 94 ? -9.677 3.872 13.450 1.00 96.88 94 ARG A C 1
ATOM 725 O O . ARG A 1 94 ? -10.903 3.889 13.534 1.00 96.88 94 ARG A O 1
ATOM 732 N N . LEU A 1 95 ? -8.938 2.845 13.831 1.00 96.19 95 LEU A N 1
ATOM 733 C CA . LEU A 1 95 ? -9.425 1.675 14.541 1.00 96.19 95 LEU A CA 1
ATOM 734 C C . LEU A 1 95 ? -8.728 1.642 15.900 1.00 96.19 95 LEU A C 1
ATOM 736 O O . LEU A 1 95 ? -7.518 1.419 15.971 1.00 96.19 95 LEU A O 1
ATOM 740 N N . ARG A 1 96 ? -9.491 1.874 16.965 1.00 95.12 96 ARG A N 1
ATOM 741 C CA . ARG A 1 96 ? -9.023 1.691 18.335 1.00 95.12 96 ARG A CA 1
ATOM 742 C C . ARG A 1 96 ? -9.097 0.221 18.693 1.00 95.12 96 ARG A C 1
ATOM 744 O O . ARG A 1 96 ? -10.128 -0.412 18.487 1.00 95.12 96 ARG A O 1
ATOM 751 N N . VAL A 1 97 ? -8.014 -0.295 19.251 1.00 93.50 97 VAL A N 1
ATOM 752 C CA . VAL A 1 97 ? -7.875 -1.703 19.615 1.00 93.50 97 VAL A CA 1
ATOM 753 C C . VAL A 1 97 ? -7.496 -1.774 21.082 1.00 93.50 97 VAL A C 1
ATOM 755 O O . VAL A 1 97 ? -6.539 -1.127 21.510 1.00 93.50 97 VAL A O 1
ATOM 758 N N . ASP A 1 98 ? -8.234 -2.563 21.854 1.00 89.75 98 ASP A N 1
ATOM 759 C CA . ASP A 1 98 ? -7.962 -2.711 23.279 1.00 89.75 98 ASP A CA 1
ATOM 760 C C . ASP A 1 98 ? -6.575 -3.327 23.510 1.00 89.75 98 ASP A C 1
ATOM 762 O O . ASP A 1 98 ? -6.181 -4.305 22.873 1.00 89.75 98 ASP A O 1
ATOM 766 N N . GLY A 1 99 ? -5.810 -2.734 24.429 1.00 85.88 99 GLY A N 1
ATOM 767 C CA . GLY A 1 99 ? -4.438 -3.157 24.724 1.00 85.88 99 GLY A CA 1
ATOM 768 C C . GLY A 1 99 ? -3.378 -2.661 23.733 1.00 85.88 99 GLY A C 1
ATOM 769 O O . GLY A 1 99 ? -2.201 -2.961 23.923 1.00 85.88 99 GLY A O 1
ATOM 770 N N . VAL A 1 100 ? -3.756 -1.873 22.720 1.00 86.50 100 VAL A N 1
ATOM 771 C CA . VAL A 1 100 ? -2.826 -1.196 21.804 1.00 86.50 100 VAL A CA 1
ATOM 772 C C . VAL A 1 100 ? -2.835 0.298 22.108 1.00 86.50 100 VAL A C 1
ATOM 774 O O . VAL A 1 100 ? -3.889 0.924 22.154 1.00 86.50 100 VAL A O 1
ATOM 777 N N . ALA A 1 101 ? -1.657 0.876 22.355 1.00 85.50 101 ALA A N 1
ATOM 778 C CA . ALA A 1 101 ? -1.550 2.283 22.752 1.00 85.50 101 ALA A CA 1
ATOM 779 C C . ALA A 1 101 ? -1.894 3.259 21.612 1.00 85.50 101 ALA A C 1
ATOM 781 O O . ALA A 1 101 ? -2.389 4.355 21.867 1.00 85.50 101 ALA A O 1
ATOM 782 N N . GLU A 1 102 ? -1.627 2.863 20.368 1.00 88.12 102 GLU A N 1
ATOM 783 C CA . GLU A 1 102 ? -1.882 3.668 19.175 1.00 88.12 102 GLU A CA 1
ATOM 784 C C . GLU A 1 102 ? -3.083 3.130 18.393 1.00 88.12 102 GLU A C 1
ATOM 786 O O . GLU A 1 102 ? -3.281 1.919 18.280 1.00 88.12 102 GLU A O 1
ATOM 791 N N . ASP A 1 103 ? -3.866 4.038 17.809 1.00 92.12 103 ASP A N 1
ATOM 792 C CA . ASP A 1 103 ? -4.936 3.651 16.893 1.00 92.12 103 ASP A CA 1
ATOM 793 C C . ASP A 1 103 ? -4.345 3.196 15.554 1.00 92.12 103 ASP A C 1
ATOM 795 O O . ASP A 1 103 ? -3.451 3.835 14.993 1.00 92.12 103 ASP A O 1
ATOM 799 N N . LEU A 1 104 ? -4.909 2.133 14.988 1.00 92.19 104 LEU A N 1
ATOM 800 C CA . LEU A 1 104 ? -4.531 1.655 13.663 1.00 92.19 104 LEU A CA 1
ATOM 801 C C . LEU A 1 104 ? -5.263 2.438 12.579 1.00 92.19 104 LEU A C 1
ATOM 803 O O . LEU A 1 104 ? -6.403 2.862 12.758 1.00 92.19 104 LEU A O 1
ATOM 807 N N . LEU A 1 105 ? -4.643 2.571 11.410 1.00 93.62 105 LEU A N 1
ATOM 808 C CA . LEU A 1 105 ? -5.306 3.126 10.236 1.00 93.62 105 LEU A CA 1
ATOM 809 C C . LEU A 1 105 ? -5.826 1.993 9.352 1.00 93.62 105 LEU A C 1
ATOM 811 O O . LEU A 1 105 ? -5.047 1.175 8.864 1.00 93.62 105 LEU A O 1
ATOM 815 N N . VAL A 1 106 ? -7.138 1.958 9.120 1.00 94.19 106 VAL A N 1
ATOM 816 C CA . VAL A 1 106 ? -7.779 0.942 8.278 1.00 94.19 106 VAL A CA 1
ATOM 817 C C . VAL A 1 106 ? -8.382 1.552 7.022 1.00 94.19 106 VAL A C 1
ATOM 819 O O . VAL A 1 106 ? -9.036 2.595 7.057 1.00 94.19 106 VAL A O 1
ATOM 822 N N . VAL A 1 107 ? -8.188 0.864 5.899 1.00 95.44 107 VAL A N 1
ATOM 823 C CA . VAL A 1 107 ? -8.841 1.186 4.630 1.00 95.44 107 VAL A CA 1
ATOM 824 C C . VAL A 1 107 ? -10.273 0.664 4.671 1.00 95.44 107 VAL A C 1
ATOM 826 O O . VAL A 1 107 ? -10.504 -0.537 4.775 1.00 95.44 107 VAL A O 1
ATOM 829 N N . ARG A 1 108 ? -11.244 1.569 4.568 1.00 94.75 108 ARG A N 1
ATOM 830 C CA . ARG A 1 108 ? -12.683 1.261 4.556 1.00 94.75 108 ARG A CA 1
ATOM 831 C C . ARG A 1 108 ? -13.244 1.069 3.152 1.00 94.75 108 ARG A C 1
ATOM 833 O O . ARG A 1 108 ? -14.332 0.521 3.007 1.00 94.75 108 ARG A O 1
ATOM 840 N N . GLY A 1 109 ? -12.524 1.527 2.134 1.00 94.94 109 GLY A N 1
ATOM 841 C CA . GLY A 1 109 ? -12.927 1.403 0.742 1.00 94.94 109 GLY A CA 1
ATOM 842 C C . GLY A 1 109 ? -12.324 2.491 -0.135 1.00 94.94 109 GLY A C 1
ATOM 843 O O . GLY A 1 109 ? -11.541 3.323 0.321 1.00 94.94 109 GLY A O 1
ATOM 844 N N . TRP A 1 110 ? -12.712 2.468 -1.405 1.00 96.88 110 TRP A N 1
ATOM 845 C CA . TRP A 1 110 ? -12.357 3.466 -2.408 1.00 96.88 110 TRP A CA 1
ATOM 846 C C . TRP A 1 110 ? -13.643 4.033 -3.010 1.00 96.88 110 TRP A C 1
ATOM 848 O O . TRP A 1 110 ? -14.573 3.268 -3.278 1.00 96.88 110 TRP A O 1
ATOM 858 N N . LEU A 1 111 ? -13.686 5.349 -3.200 1.00 95.12 111 LEU A N 1
ATOM 859 C CA . LEU A 1 111 ? -14.799 6.064 -3.819 1.00 95.12 111 LEU A CA 1
ATOM 860 C C . LEU A 1 111 ? -14.326 6.675 -5.150 1.00 95.12 111 LEU A C 1
ATOM 862 O O . LEU A 1 111 ? -13.270 7.313 -5.139 1.00 95.12 111 LEU A O 1
ATOM 866 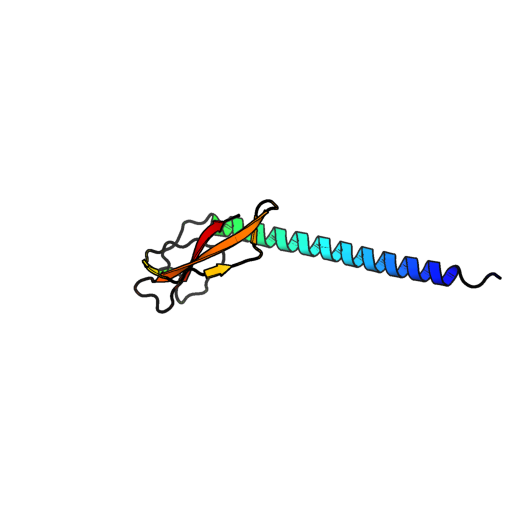N N . PRO A 1 112 ? -15.058 6.462 -6.262 1.00 92.06 112 PRO A N 1
ATOM 867 C CA . PRO A 1 112 ? -14.764 7.082 -7.556 1.00 92.06 112 PRO A CA 1
ATOM 868 C C . PRO A 1 112 ? -15.005 8.593 -7.564 1.00 92.06 112 PRO A C 1
ATOM 870 O O . PRO A 1 112 ? -15.762 9.083 -6.695 1.00 92.06 112 PRO A O 1
#

Secondary structure (DSSP, 8-state):
---SHHHHHHHHHHHHHHHHHHHHHHHHHHHHHHHHHHHHHHHHTSPPEEGGGTTTS---TT--EE---EEEEEEEEE----BTTB--EEEEEEEE-TT-SSPEEEEEEEE-

Mean predicted aligned error: 6.8 Å

Nearest PDB structures (foldseek):
  1pfs-assembly1_B  TM=4.075E-01  e=4.272E+00  Pseudomonas phage Pf3
  2oct-assembly1_A  TM=3.693E-01  e=3.520E+00  Homo sapiens
  3ul5-assembly1_A  TM=2.461E-01  e=1.100E+00  Saccharum officinarum

Sequence (112 aa):
MKGSSWRWLLLSLLLAAGFARLGWWQWQRAAEKSAWQAELAVLSAQPPRPLTQVLGGDVQRGVPVQVDGEVLPPTLLLDNQTRDGRAGVLVLARLRVDGVAEDLLVVRGWLP

Foldseek 3Di:
DPPDVVVVVVVVVVVVVVVVVVVVVVVVVVVVVVVVVVVLVVQLPDDADAVVVQPPDDHDPNHHHDFDFDWDDDWDWAFQDDDPNDGWTWTWTWTDGPPDPGTDIDTPDIDD